Protein AF-A0A377Z8M0-F1 (afdb_monomer_lite)

Radius of gyration: 16.0 Å; chains: 1; bounding box: 46×30×45 Å

Organism: NCBI:txid72407

Structure (mmCIF, N/CA/C/O backbone):
data_AF-A0A377Z8M0-F1
#
_entry.id   AF-A0A377Z8M0-F1
#
loop_
_atom_site.group_PDB
_atom_site.id
_atom_site.type_symbol
_atom_site.label_atom_id
_atom_site.label_alt_id
_atom_site.label_comp_id
_atom_site.label_asym_id
_atom_site.label_entity_id
_atom_site.label_seq_id
_atom_site.pdbx_PDB_ins_code
_atom_site.Cartn_x
_atom_site.Cartn_y
_atom_site.Cartn_z
_atom_site.occupancy
_atom_site.B_iso_or_equiv
_atom_site.auth_seq_id
_atom_site.auth_comp_id
_atom_site.auth_asym_id
_atom_site.auth_atom_id
_atom_site.pdbx_PDB_model_num
ATOM 1 N N . MET A 1 1 ? -4.856 -9.675 -6.707 1.00 93.56 1 MET A N 1
ATOM 2 C CA . MET A 1 1 ? -4.203 -8.831 -5.683 1.00 93.56 1 MET A CA 1
ATOM 3 C C . MET A 1 1 ? -5.098 -7.763 -5.043 1.00 93.56 1 MET A C 1
ATOM 5 O O . MET A 1 1 ? -5.390 -7.903 -3.863 1.00 93.56 1 MET A O 1
ATOM 9 N N . VAL A 1 2 ? -5.540 -6.706 -5.748 1.00 96.06 2 VAL A N 1
ATOM 10 C CA . VAL A 1 2 ? -6.233 -5.546 -5.120 1.00 96.06 2 VAL A CA 1
ATOM 11 C C . VAL A 1 2 ? -7.461 -5.939 -4.284 1.00 96.06 2 VAL A C 1
ATOM 13 O O . VAL A 1 2 ? -7.598 -5.474 -3.152 1.00 96.06 2 VAL A O 1
ATOM 16 N N . ASP A 1 3 ? -8.319 -6.832 -4.781 1.00 97.19 3 ASP A N 1
ATOM 17 C CA . ASP A 1 3 ? -9.505 -7.295 -4.040 1.00 97.19 3 ASP A CA 1
ATOM 18 C C . ASP A 1 3 ? -9.143 -8.093 -2.777 1.00 97.19 3 ASP A C 1
ATOM 20 O O . ASP A 1 3 ? -9.757 -7.921 -1.716 1.00 97.19 3 ASP A O 1
ATOM 24 N N . SER A 1 4 ? -8.109 -8.931 -2.865 1.00 97.88 4 SER A N 1
ATOM 25 C CA . SER A 1 4 ? -7.596 -9.724 -1.744 1.00 97.88 4 SER A CA 1
ATOM 26 C C . SER A 1 4 ? -7.005 -8.828 -0.657 1.00 97.88 4 SER A C 1
ATOM 28 O O . SER A 1 4 ? -7.348 -8.971 0.514 1.00 97.88 4 SER A O 1
ATOM 30 N N . LEU A 1 5 ? -6.195 -7.837 -1.044 1.00 98.00 5 LEU A N 1
ATOM 31 C CA . LEU A 1 5 ? -5.640 -6.843 -0.122 1.00 98.00 5 LEU A CA 1
ATOM 32 C C . LEU A 1 5 ? -6.731 -5.963 0.494 1.00 98.00 5 LEU A C 1
ATOM 34 O O . LEU A 1 5 ? -6.721 -5.703 1.692 1.00 98.00 5 LEU A O 1
ATOM 38 N N . THR A 1 6 ? -7.730 -5.565 -0.293 1.00 97.81 6 THR A N 1
ATOM 39 C CA . THR A 1 6 ? -8.901 -4.836 0.216 1.00 97.81 6 THR A CA 1
ATOM 40 C C . THR A 1 6 ? -9.649 -5.655 1.268 1.00 97.81 6 THR A C 1
ATOM 42 O O . THR A 1 6 ? -10.106 -5.112 2.275 1.00 97.81 6 THR A O 1
ATOM 45 N N . THR A 1 7 ? -9.774 -6.967 1.061 1.00 97.88 7 THR A N 1
ATOM 46 C CA . THR A 1 7 ? -10.378 -7.883 2.036 1.00 97.88 7 THR A CA 1
ATOM 47 C C . THR A 1 7 ? -9.522 -7.998 3.295 1.00 97.88 7 THR A C 1
ATOM 49 O O . THR A 1 7 ? -10.063 -7.872 4.392 1.00 97.88 7 THR A O 1
ATOM 52 N N . LEU A 1 8 ? -8.199 -8.135 3.154 1.00 97.75 8 LEU A N 1
ATOM 53 C CA . LEU A 1 8 ? -7.259 -8.137 4.276 1.00 97.75 8 LEU A CA 1
ATOM 54 C C . LEU A 1 8 ? -7.382 -6.851 5.109 1.00 97.75 8 LEU A C 1
ATOM 56 O O . LEU A 1 8 ? -7.610 -6.917 6.317 1.00 97.75 8 LEU A O 1
ATOM 60 N N . PHE A 1 9 ? -7.299 -5.676 4.484 1.00 97.50 9 PHE A N 1
ATOM 61 C CA . PHE A 1 9 ? -7.288 -4.394 5.195 1.00 97.50 9 PHE A CA 1
ATOM 62 C C . PHE A 1 9 ? -8.599 -4.063 5.904 1.00 97.50 9 PHE A C 1
ATOM 64 O O . PHE A 1 9 ? -8.582 -3.386 6.929 1.00 97.50 9 PHE A O 1
ATOM 71 N N . LYS A 1 10 ? -9.733 -4.610 5.450 1.00 95.56 10 LYS A N 1
ATOM 72 C CA . LYS A 1 10 ? -10.994 -4.540 6.209 1.00 95.56 10 LYS A CA 1
ATOM 73 C C . LYS A 1 10 ? -10.906 -5.240 7.570 1.00 95.56 10 LYS A C 1
ATOM 75 O O . LYS A 1 10 ? -11.635 -4.857 8.484 1.00 95.56 10 LYS A O 1
ATOM 80 N N . THR A 1 11 ? -10.042 -6.247 7.717 1.00 95.75 11 THR A N 1
ATOM 81 C CA . THR A 1 11 ? -9.813 -6.946 8.995 1.00 95.75 11 THR A CA 1
ATOM 82 C C . THR A 1 11 ? -8.795 -6.215 9.879 1.00 95.75 11 THR A C 1
ATOM 84 O O . THR A 1 11 ? -8.925 -6.212 11.105 1.00 95.75 11 THR A O 1
ATOM 87 N N . LEU A 1 12 ? -7.834 -5.512 9.269 1.00 95.62 12 LEU A N 1
ATOM 88 C CA . LEU A 1 12 ? -6.793 -4.744 9.951 1.00 95.62 12 LEU A CA 1
ATOM 89 C C . LEU A 1 12 ? -7.279 -3.326 10.286 1.00 95.62 12 LEU A C 1
ATOM 91 O O . LEU A 1 12 ? -7.068 -2.371 9.541 1.00 95.62 12 LEU A O 1
ATOM 95 N N . LYS A 1 13 ? -7.920 -3.168 11.452 1.00 90.75 13 LYS A N 1
ATOM 96 C CA . LYS A 1 13 ? -8.516 -1.888 11.895 1.00 90.75 13 LYS A CA 1
ATOM 97 C C . LYS A 1 13 ? -7.530 -0.716 11.965 1.00 90.75 13 LYS A C 1
ATOM 99 O O . LYS A 1 13 ? -7.985 0.428 11.990 1.00 90.75 13 LYS A O 1
ATOM 104 N N . THR A 1 14 ? -6.237 -0.988 12.042 1.00 95.12 14 THR A N 1
ATOM 105 C CA . THR A 1 14 ? -5.161 0.002 12.104 1.00 95.12 14 THR A CA 1
ATOM 106 C C . THR A 1 14 ? -4.797 0.605 10.750 1.00 95.12 14 THR A C 1
ATOM 108 O O . THR A 1 14 ? -4.223 1.691 10.721 1.00 95.12 14 THR A O 1
ATOM 111 N N . VAL A 1 15 ? -5.153 -0.044 9.636 1.00 97.62 15 VAL A N 1
ATOM 112 C CA . VAL A 1 15 ? -4.891 0.471 8.286 1.00 97.62 15 VAL A CA 1
ATOM 113 C C . VAL A 1 15 ? -5.921 1.544 7.939 1.00 97.62 15 VAL A C 1
ATOM 115 O O . VAL A 1 15 ? -7.132 1.298 7.954 1.00 97.62 15 VAL A O 1
ATOM 118 N N . LYS A 1 16 ? -5.437 2.747 7.623 1.00 97.06 16 LYS A N 1
ATOM 119 C CA . LYS A 1 16 ? -6.248 3.905 7.229 1.00 97.06 16 LYS A CA 1
ATOM 120 C C . LYS A 1 16 ? -6.427 3.958 5.723 1.00 97.06 16 LYS A C 1
ATOM 122 O O . LYS A 1 16 ? -7.561 4.005 5.251 1.00 97.06 16 LYS A O 1
ATOM 127 N N . ARG A 1 17 ? -5.318 3.925 4.984 1.00 98.06 17 ARG A N 1
ATOM 128 C CA . ARG A 1 17 ? -5.282 3.993 3.522 1.00 98.06 17 ARG A CA 1
ATOM 129 C C . ARG A 1 17 ? -4.230 3.038 2.976 1.00 98.06 17 ARG A C 1
ATOM 131 O O . ARG A 1 17 ? -3.212 2.802 3.622 1.00 98.06 17 ARG A O 1
ATOM 138 N N . ALA A 1 18 ? -4.471 2.515 1.781 1.00 98.44 18 ALA A N 1
ATOM 139 C CA . ALA A 1 18 ? -3.464 1.797 1.016 1.00 98.44 18 ALA A CA 1
ATOM 140 C C . ALA A 1 18 ? -3.436 2.282 -0.434 1.00 98.44 18 ALA A C 1
ATOM 142 O O . ALA A 1 18 ? -4.474 2.559 -1.043 1.00 98.44 18 ALA A O 1
ATOM 143 N N . PHE A 1 19 ? -2.229 2.372 -0.973 1.00 98.38 19 PHE A N 1
ATOM 144 C CA . PHE A 1 19 ? -1.911 2.935 -2.276 1.00 98.38 19 PHE A CA 1
ATOM 145 C C . PHE A 1 19 ? -1.177 1.887 -3.106 1.00 98.38 19 PHE A C 1
ATOM 147 O O . PHE A 1 19 ? -0.439 1.069 -2.562 1.00 98.38 19 PHE A O 1
ATOM 154 N N . LEU A 1 20 ? -1.374 1.920 -4.420 1.00 96.62 20 LEU A N 1
ATOM 155 C CA . LEU A 1 20 ? -0.665 1.063 -5.362 1.00 96.62 20 LEU A CA 1
ATOM 156 C C . LEU A 1 20 ? -0.160 1.936 -6.505 1.00 96.62 20 LEU A C 1
ATOM 158 O O . LEU A 1 20 ? -0.940 2.666 -7.117 1.00 96.62 20 LEU A O 1
ATOM 162 N N . CYS A 1 21 ? 1.133 1.862 -6.791 1.00 94.00 21 CYS A N 1
ATOM 163 C CA . CYS A 1 21 ? 1.726 2.515 -7.949 1.00 94.00 21 CYS A CA 1
ATOM 164 C C . CYS A 1 21 ? 2.867 1.672 -8.525 1.00 94.00 21 CYS A C 1
ATOM 166 O O . CYS A 1 21 ? 3.335 0.718 -7.905 1.00 94.00 21 CYS A O 1
ATOM 168 N N . SER A 1 22 ? 3.306 2.030 -9.729 1.00 91.75 22 SER A N 1
ATOM 169 C CA . SER A 1 22 ? 4.539 1.511 -10.312 1.00 91.75 22 SER A CA 1
ATOM 170 C C . SER A 1 22 ? 5.617 2.582 -10.210 1.00 91.75 22 SER A C 1
ATOM 172 O O . SER A 1 22 ? 5.387 3.722 -10.617 1.00 91.75 22 SER A O 1
ATOM 174 N N . ILE A 1 23 ? 6.788 2.226 -9.688 1.00 88.94 23 ILE A N 1
ATOM 175 C CA . ILE A 1 23 ? 7.925 3.135 -9.544 1.00 88.94 23 ILE A CA 1
ATOM 176 C C . ILE A 1 23 ? 9.114 2.630 -10.351 1.00 88.94 23 ILE A C 1
ATOM 178 O O . ILE A 1 23 ? 9.385 1.436 -10.407 1.00 88.94 23 ILE A O 1
ATOM 182 N N . LYS A 1 24 ? 9.834 3.554 -10.985 1.00 89.50 24 LYS A N 1
ATOM 183 C CA . LYS A 1 24 ? 11.110 3.274 -11.637 1.00 89.50 24 LYS A CA 1
ATOM 184 C C . LYS A 1 24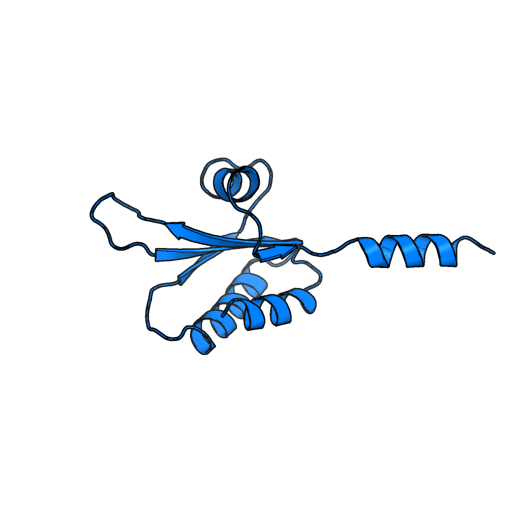 ? 12.224 3.925 -10.839 1.00 89.50 24 LYS A C 1
ATOM 186 O O . LYS A 1 24 ? 12.181 5.130 -10.611 1.00 89.50 24 LYS A O 1
ATOM 191 N N . GLU A 1 25 ? 13.240 3.152 -10.478 1.00 82.12 25 GLU A N 1
ATOM 192 C CA . GLU A 1 25 ? 14.433 3.694 -9.819 1.00 82.12 25 GLU A CA 1
ATOM 193 C C . GLU A 1 25 ? 15.245 4.588 -10.777 1.00 82.12 25 GLU A C 1
ATOM 195 O O . GLU A 1 25 ? 15.831 5.592 -10.376 1.00 82.12 25 GLU A O 1
ATOM 200 N N . ARG A 1 26 ? 15.251 4.244 -12.074 1.00 87.94 26 ARG A N 1
ATOM 201 C CA . ARG A 1 26 ? 15.892 4.991 -13.170 1.00 87.94 26 ARG A CA 1
ATOM 202 C C . ARG A 1 26 ? 15.031 4.909 -14.430 1.00 87.94 26 ARG A C 1
ATOM 204 O O . ARG A 1 26 ? 14.271 3.961 -14.584 1.00 87.94 26 ARG A O 1
ATOM 211 N N . ALA A 1 27 ? 15.168 5.868 -15.349 1.00 85.94 27 ALA A N 1
ATOM 212 C CA . ALA A 1 27 ? 14.334 5.953 -16.558 1.00 85.94 27 ALA A CA 1
ATOM 213 C C . ALA A 1 27 ? 14.285 4.638 -17.368 1.00 85.94 27 ALA A C 1
ATOM 215 O O . ALA A 1 27 ? 13.204 4.198 -17.781 1.00 85.94 27 ALA A O 1
ATOM 216 N N . ASP A 1 28 ? 15.445 3.991 -17.495 1.00 90.88 28 ASP A N 1
ATOM 217 C CA . ASP A 1 28 ? 15.640 2.766 -18.277 1.00 90.88 28 ASP A CA 1
ATOM 218 C C . ASP A 1 28 ? 15.503 1.479 -17.447 1.00 90.88 28 ASP A C 1
ATOM 220 O O . ASP A 1 28 ? 15.659 0.379 -17.973 1.00 90.88 28 ASP A O 1
ATOM 224 N N . ALA A 1 29 ? 15.217 1.591 -16.146 1.00 87.50 29 ALA A N 1
ATOM 225 C CA . ALA A 1 29 ? 14.983 0.431 -15.298 1.00 87.50 29 ALA A CA 1
ATOM 226 C C . ALA A 1 29 ? 13.547 -0.103 -15.474 1.00 87.50 29 ALA A C 1
ATOM 228 O O . ALA A 1 29 ? 12.620 0.675 -15.759 1.00 87.50 29 ALA A O 1
ATOM 229 N N . PRO A 1 30 ? 13.336 -1.417 -15.265 1.00 85.44 30 PRO A N 1
ATOM 230 C CA . PRO A 1 30 ? 12.002 -1.966 -15.062 1.00 85.44 30 PRO A CA 1
ATOM 231 C C . PRO A 1 30 ? 11.275 -1.222 -13.937 1.00 85.44 30 PRO A C 1
ATOM 233 O O . PRO A 1 30 ? 11.899 -0.725 -12.999 1.00 85.44 30 PRO A O 1
ATOM 236 N N . ALA A 1 31 ? 9.953 -1.117 -14.054 1.00 87.69 31 ALA A N 1
ATOM 237 C CA . ALA A 1 31 ? 9.146 -0.566 -12.977 1.00 87.69 31 ALA A CA 1
ATOM 238 C C . ALA A 1 31 ? 8.841 -1.663 -11.952 1.00 87.69 31 ALA A C 1
ATOM 240 O O . ALA A 1 31 ? 8.406 -2.746 -12.339 1.00 87.69 31 ALA A O 1
ATOM 241 N N . ASN A 1 32 ? 9.014 -1.355 -10.671 1.00 89.25 32 ASN A N 1
ATOM 242 C CA . ASN A 1 32 ? 8.568 -2.203 -9.573 1.00 89.25 32 ASN A CA 1
ATOM 243 C C . ASN A 1 32 ? 7.155 -1.803 -9.169 1.00 89.25 32 ASN A C 1
ATOM 245 O O . ASN A 1 32 ? 6.785 -0.624 -9.235 1.00 89.25 32 ASN A O 1
ATOM 249 N N . LEU A 1 33 ? 6.370 -2.775 -8.719 1.00 92.50 33 LEU A N 1
ATOM 250 C CA . LEU A 1 33 ? 5.122 -2.485 -8.033 1.00 92.50 33 LEU A CA 1
ATOM 251 C C . LEU A 1 33 ? 5.440 -2.063 -6.601 1.00 92.50 33 LEU A C 1
ATOM 253 O O . LEU A 1 33 ? 6.243 -2.697 -5.928 1.00 92.50 33 LEU A O 1
ATOM 257 N N . LEU A 1 34 ? 4.800 -0.995 -6.139 1.00 95.50 34 LEU A N 1
ATOM 258 C CA . LEU A 1 34 ? 4.964 -0.492 -4.784 1.00 95.50 34 LEU A CA 1
ATOM 259 C C . LEU A 1 34 ? 3.598 -0.354 -4.115 1.00 95.50 34 LEU A C 1
ATOM 261 O O . LEU A 1 34 ? 2.710 0.347 -4.615 1.00 95.50 34 LEU A O 1
ATOM 265 N N . ILE A 1 35 ? 3.451 -1.006 -2.964 1.00 97.75 35 ILE A N 1
ATOM 266 C CA . ILE A 1 35 ? 2.291 -0.876 -2.085 1.00 97.75 35 ILE A CA 1
ATOM 267 C C . ILE A 1 35 ? 2.662 0.052 -0.930 1.00 97.75 35 ILE A C 1
ATOM 269 O O . ILE A 1 35 ? 3.517 -0.265 -0.107 1.00 97.75 35 ILE A O 1
ATOM 273 N N . GLY A 1 36 ? 1.985 1.192 -0.850 1.00 98.25 36 GLY A N 1
ATOM 274 C CA . GLY A 1 36 ? 2.092 2.095 0.290 1.00 98.25 36 GLY A CA 1
ATOM 275 C C . GLY A 1 36 ? 0.980 1.848 1.293 1.00 98.25 36 GLY A C 1
ATOM 276 O O . GLY A 1 36 ? -0.186 1.780 0.900 1.00 98.25 36 GLY A O 1
ATOM 277 N N . ILE A 1 37 ? 1.310 1.756 2.580 1.00 98.56 37 ILE A N 1
ATOM 278 C CA . ILE A 1 37 ? 0.331 1.528 3.647 1.00 98.56 37 ILE A CA 1
ATOM 279 C C . ILE A 1 37 ? 0.426 2.637 4.686 1.00 98.56 37 ILE A C 1
ATOM 281 O O . ILE A 1 37 ? 1.425 2.768 5.389 1.00 98.56 37 ILE A O 1
ATOM 285 N N . GLU A 1 38 ? -0.648 3.404 4.831 1.00 98.31 38 GLU A N 1
ATOM 286 C CA . GLU A 1 38 ? -0.812 4.297 5.971 1.00 98.31 38 GLU A CA 1
ATOM 287 C C . GLU A 1 38 ? -1.559 3.548 7.078 1.00 98.31 38 GLU A C 1
ATOM 289 O O . GLU A 1 38 ? -2.742 3.210 6.941 1.00 98.31 38 GLU A O 1
ATOM 294 N N . ALA A 1 39 ? -0.874 3.297 8.190 1.00 97.50 39 ALA A N 1
ATOM 295 C CA . ALA A 1 39 ? -1.425 2.581 9.330 1.00 97.50 39 ALA A CA 1
ATOM 296 C C . ALA A 1 39 ? -0.864 3.086 10.664 1.00 97.50 39 ALA A C 1
ATOM 298 O O . ALA A 1 39 ? 0.197 3.703 10.724 1.00 97.50 39 ALA A O 1
ATOM 299 N N . GLU A 1 40 ? -1.597 2.796 11.735 1.00 94.88 40 GLU A N 1
ATOM 300 C CA . GLU A 1 40 ? -1.157 2.981 13.120 1.00 94.88 40 GLU A CA 1
ATOM 301 C C . GLU A 1 40 ? -0.676 1.652 13.729 1.00 94.88 40 GLU A C 1
ATOM 303 O O . GLU A 1 40 ? -1.091 0.575 13.309 1.00 94.88 40 GLU A O 1
ATOM 308 N N . GLY A 1 41 ? 0.149 1.710 14.774 1.00 92.88 41 GLY A N 1
ATOM 309 C CA . GLY A 1 41 ? 0.593 0.515 15.498 1.00 92.88 41 GLY A CA 1
ATOM 310 C C . GLY A 1 41 ? 1.732 -0.236 14.804 1.00 92.88 41 GLY A C 1
ATOM 311 O O . GLY A 1 41 ? 2.654 0.384 14.280 1.00 92.88 41 GLY A O 1
ATOM 312 N N . ASP A 1 42 ? 1.692 -1.567 14.868 1.00 96.12 42 ASP A N 1
ATOM 313 C CA . ASP A 1 42 ? 2.765 -2.440 14.385 1.00 96.12 42 ASP A CA 1
ATOM 314 C C . ASP A 1 42 ? 2.753 -2.547 12.854 1.00 96.12 42 ASP A C 1
ATOM 316 O O . ASP A 1 42 ? 2.038 -3.361 12.262 1.00 96.12 42 ASP A O 1
ATOM 320 N N . ILE A 1 43 ? 3.530 -1.674 12.215 1.00 96.56 43 ILE A N 1
ATOM 321 C CA . ILE A 1 43 ? 3.639 -1.621 10.760 1.00 96.56 43 ILE A CA 1
ATOM 322 C C . ILE A 1 43 ? 4.342 -2.851 10.178 1.00 96.56 43 ILE A C 1
ATOM 324 O O . ILE A 1 43 ? 3.968 -3.287 9.094 1.00 96.56 43 ILE A O 1
ATOM 328 N N . GLU A 1 44 ? 5.294 -3.451 10.894 1.00 97.25 44 GLU A N 1
ATOM 329 C CA . GLU A 1 44 ? 6.066 -4.592 10.395 1.00 97.25 44 GLU A CA 1
ATOM 330 C C . GLU A 1 44 ? 5.159 -5.815 10.219 1.00 97.25 44 GLU A C 1
ATOM 332 O O . GLU A 1 44 ? 5.146 -6.448 9.162 1.00 97.25 44 GLU A O 1
ATOM 337 N N . ALA A 1 45 ? 4.295 -6.080 11.205 1.00 97.50 45 ALA A N 1
ATOM 338 C CA . ALA A 1 45 ? 3.297 -7.145 11.116 1.00 97.50 45 ALA A CA 1
ATOM 339 C C . ALA A 1 45 ? 2.308 -6.933 9.951 1.00 97.50 45 ALA A C 1
ATOM 341 O O . ALA A 1 45 ? 1.901 -7.887 9.273 1.00 97.50 45 ALA A O 1
ATOM 342 N N . ILE A 1 46 ? 1.922 -5.677 9.693 1.00 98.12 46 ILE A N 1
ATOM 343 C CA . ILE A 1 46 ? 1.042 -5.317 8.574 1.00 98.12 46 ILE A CA 1
ATOM 344 C C . ILE A 1 46 ? 1.761 -5.530 7.240 1.00 98.12 46 ILE A C 1
ATOM 346 O O . ILE A 1 46 ? 1.172 -6.125 6.336 1.00 98.12 46 ILE A O 1
ATOM 350 N N . ILE A 1 47 ? 3.015 -5.088 7.113 1.00 98.00 47 ILE A N 1
ATOM 351 C CA . ILE A 1 47 ? 3.843 -5.279 5.916 1.00 98.00 47 ILE A CA 1
ATOM 352 C C . ILE A 1 47 ? 4.008 -6.771 5.628 1.00 98.00 47 ILE A C 1
ATOM 354 O O . ILE A 1 47 ? 3.722 -7.203 4.513 1.00 98.00 47 ILE A O 1
ATOM 358 N N . GLN A 1 48 ? 4.366 -7.573 6.632 1.00 97.38 48 GLN A N 1
ATOM 359 C CA . GLN A 1 48 ? 4.553 -9.015 6.479 1.00 97.38 48 GLN A CA 1
ATOM 360 C C . GLN A 1 48 ? 3.273 -9.710 5.993 1.00 97.38 48 GLN A C 1
ATOM 362 O O . GLN A 1 48 ? 3.298 -10.477 5.028 1.00 97.38 48 GLN A O 1
ATOM 367 N N . THR A 1 49 ? 2.132 -9.413 6.621 1.00 97.50 49 THR A N 1
ATOM 368 C CA . THR A 1 49 ? 0.842 -10.010 6.234 1.00 97.50 49 THR A CA 1
ATOM 369 C C . THR A 1 49 ? 0.407 -9.551 4.841 1.00 97.50 49 THR A C 1
ATOM 371 O O . THR A 1 49 ? -0.113 -10.342 4.053 1.00 97.50 49 THR A O 1
ATOM 374 N N . THR A 1 50 ? 0.653 -8.281 4.508 1.00 97.88 50 THR A N 1
ATOM 375 C CA . THR A 1 50 ? 0.391 -7.738 3.169 1.00 97.88 50 THR A CA 1
ATOM 376 C C . THR A 1 50 ? 1.242 -8.449 2.125 1.00 97.88 50 THR A C 1
ATOM 378 O O . THR A 1 50 ? 0.702 -8.866 1.106 1.00 97.88 50 THR A O 1
ATOM 381 N N . GLY A 1 51 ? 2.538 -8.636 2.391 1.00 96.00 51 GLY A N 1
ATOM 382 C CA . GLY A 1 51 ? 3.467 -9.338 1.506 1.00 96.00 51 GLY A CA 1
ATOM 383 C C . GLY A 1 51 ? 3.044 -10.775 1.239 1.00 96.00 51 GLY A C 1
ATOM 384 O O . GLY A 1 51 ? 3.030 -11.197 0.084 1.00 96.00 51 GLY A O 1
ATOM 385 N N . SER A 1 52 ? 2.600 -11.493 2.275 1.00 95.75 52 SER A N 1
ATOM 386 C CA . SER A 1 52 ? 2.039 -12.841 2.129 1.00 95.75 52 SER A CA 1
ATOM 387 C C . SER A 1 52 ? 0.858 -12.862 1.150 1.00 95.75 52 SER A C 1
ATOM 389 O O . SER A 1 52 ? 0.880 -13.605 0.175 1.00 95.75 52 SER A O 1
ATOM 391 N N . VAL A 1 53 ? -0.151 -12.006 1.357 1.00 96.94 53 VAL A N 1
ATOM 392 C CA . VAL A 1 53 ? -1.347 -11.974 0.494 1.00 96.94 53 VAL A CA 1
ATOM 393 C C . VAL A 1 53 ? -1.024 -11.463 -0.911 1.00 96.94 53 VAL A C 1
ATOM 395 O O . VAL A 1 53 ? -1.612 -11.930 -1.886 1.00 96.94 53 VAL A O 1
ATOM 398 N N . ALA A 1 54 ? -0.121 -10.491 -1.037 1.00 95.25 54 ALA A N 1
ATOM 399 C CA . ALA A 1 54 ? 0.298 -9.962 -2.328 1.00 95.25 54 ALA A CA 1
ATOM 400 C C . ALA A 1 54 ? 0.964 -11.057 -3.169 1.00 95.25 54 ALA A C 1
ATOM 402 O O . ALA A 1 54 ? 0.545 -11.267 -4.303 1.00 95.25 54 ALA A O 1
ATOM 403 N N . THR A 1 55 ? 1.902 -11.803 -2.579 1.00 91.81 55 THR A N 1
ATOM 404 C CA . THR A 1 55 ? 2.628 -12.899 -3.241 1.00 91.81 55 THR A CA 1
ATOM 405 C C . THR A 1 55 ? 1.679 -14.006 -3.704 1.00 91.81 55 THR A C 1
ATOM 407 O O . THR A 1 55 ? 1.749 -14.431 -4.850 1.00 91.81 55 THR A O 1
ATOM 410 N N . ASP A 1 56 ? 0.716 -14.404 -2.867 1.00 93.38 56 ASP A N 1
ATOM 411 C CA . ASP A 1 56 ? -0.257 -15.458 -3.201 1.00 93.38 56 ASP A CA 1
ATOM 412 C C . ASP A 1 56 ? -1.260 -15.061 -4.299 1.00 93.38 56 ASP A C 1
ATOM 414 O O . ASP A 1 56 ? -1.978 -15.904 -4.838 1.00 93.38 56 ASP A O 1
ATOM 418 N N . THR A 1 57 ? -1.394 -13.763 -4.589 1.00 93.94 57 THR A N 1
ATOM 419 C CA . THR A 1 57 ? -2.477 -13.235 -5.437 1.00 93.94 57 THR A CA 1
ATOM 420 C C . THR A 1 57 ? -1.992 -12.374 -6.596 1.00 93.94 57 THR A C 1
ATOM 422 O O . THR A 1 57 ? -2.822 -11.770 -7.299 1.00 93.94 57 THR A O 1
ATOM 425 N N . LEU A 1 58 ? -0.675 -12.294 -6.783 1.00 89.00 58 LEU A N 1
ATOM 426 C CA . LEU A 1 58 ? -0.045 -11.726 -7.960 1.00 89.00 58 LEU A CA 1
ATOM 427 C C . LEU A 1 58 ? -0.089 -12.776 -9.084 1.00 89.00 58 LEU A C 1
ATOM 429 O O . LEU A 1 58 ? 0.229 -13.937 -8.846 1.00 89.00 58 LEU A O 1
ATOM 433 N N . PRO A 1 59 ? -0.535 -12.418 -10.299 1.00 83.38 59 PRO A N 1
ATOM 434 C CA . PRO A 1 59 ? -0.604 -13.366 -11.409 1.00 83.38 59 PRO A CA 1
ATOM 435 C C . PRO A 1 59 ? 0.763 -13.663 -12.052 1.00 83.38 59 PRO A C 1
ATOM 437 O O . PRO A 1 59 ? 0.836 -14.564 -12.885 1.00 83.38 59 PRO A O 1
ATOM 440 N N . GLY A 1 60 ? 1.807 -12.907 -11.707 1.00 83.75 60 GLY A N 1
ATOM 441 C CA . GLY A 1 60 ? 3.171 -13.062 -12.205 1.00 83.75 60 GLY A CA 1
ATOM 442 C C . GLY A 1 60 ? 4.196 -12.984 -11.075 1.00 83.75 60 GLY A C 1
ATOM 443 O O . GLY A 1 60 ? 3.831 -12.935 -9.902 1.00 83.75 60 GLY A O 1
ATOM 444 N N . ASP A 1 61 ? 5.472 -12.960 -11.453 1.00 82.38 61 ASP A N 1
ATOM 445 C CA . ASP A 1 61 ? 6.615 -12.911 -10.533 1.00 82.38 61 ASP A CA 1
ATOM 446 C C . ASP A 1 61 ? 7.222 -11.497 -10.441 1.00 82.38 61 ASP A C 1
ATOM 448 O O . ASP A 1 61 ? 8.408 -11.334 -10.138 1.00 82.38 61 ASP A O 1
ATOM 452 N N . GLU A 1 62 ? 6.453 -10.449 -10.771 1.00 83.44 62 GLU A N 1
ATOM 453 C CA . GLU A 1 62 ? 6.961 -9.082 -10.679 1.00 83.44 62 GLU A CA 1
ATOM 454 C C . GLU A 1 62 ? 7.324 -8.722 -9.228 1.00 83.44 62 GLU A C 1
ATOM 456 O O . GLU A 1 62 ? 6.558 -9.012 -8.305 1.00 83.44 62 GLU A O 1
ATOM 461 N N . PRO A 1 63 ? 8.465 -8.043 -8.997 1.00 85.06 63 PRO A N 1
ATOM 462 C CA . PRO A 1 63 ? 8.836 -7.624 -7.657 1.00 85.06 63 PRO A CA 1
ATOM 463 C C . PRO A 1 63 ? 7.818 -6.616 -7.112 1.00 85.06 63 PRO A C 1
ATOM 465 O O . PRO A 1 63 ? 7.465 -5.630 -7.774 1.00 85.06 63 PRO A O 1
ATOM 468 N N . ILE A 1 64 ? 7.374 -6.873 -5.881 1.00 90.56 64 ILE A N 1
ATOM 469 C CA . ILE A 1 64 ? 6.530 -5.972 -5.101 1.00 90.56 64 ILE A CA 1
ATOM 470 C C . ILE A 1 64 ? 7.324 -5.485 -3.901 1.00 90.56 64 ILE A C 1
ATOM 472 O O . ILE A 1 64 ? 7.691 -6.266 -3.025 1.00 90.56 64 ILE A O 1
ATOM 476 N N . ASP A 1 65 ? 7.494 -4.174 -3.836 1.00 93.56 65 ASP A N 1
ATOM 477 C CA . ASP A 1 65 ? 7.972 -3.479 -2.655 1.00 93.56 65 ASP A CA 1
ATOM 478 C C . ASP A 1 65 ? 6.773 -3.026 -1.809 1.00 93.56 65 ASP A C 1
ATOM 480 O O . ASP A 1 65 ? 5.698 -2.692 -2.323 1.00 93.56 65 ASP A O 1
ATOM 484 N N . ILE A 1 66 ? 6.942 -3.004 -0.488 1.00 96.94 66 ILE A N 1
ATOM 485 C CA . ILE A 1 66 ? 5.917 -2.540 0.453 1.00 96.94 66 ILE A CA 1
ATOM 486 C C . ILE A 1 66 ? 6.562 -1.541 1.403 1.00 96.94 66 ILE A C 1
ATOM 488 O O . ILE A 1 66 ? 7.612 -1.820 1.979 1.00 96.94 66 ILE A O 1
ATOM 492 N N . CYS A 1 67 ? 5.939 -0.378 1.581 1.00 96.56 67 CYS A N 1
ATOM 493 C CA . CYS A 1 67 ? 6.442 0.651 2.482 1.00 96.56 67 CYS A CA 1
ATOM 494 C C . CYS A 1 67 ? 5.339 1.245 3.359 1.00 96.56 67 CYS A C 1
ATOM 496 O O . CYS A 1 67 ? 4.153 1.258 3.010 1.00 96.56 67 CYS A O 1
ATOM 498 N N . GLN A 1 68 ? 5.751 1.798 4.498 1.00 98.06 68 GLN A N 1
ATOM 499 C CA . GLN A 1 68 ? 4.884 2.665 5.280 1.00 98.06 68 GLN A CA 1
ATOM 500 C C . GLN A 1 68 ? 4.691 3.999 4.557 1.00 98.06 68 GLN A C 1
ATOM 502 O O . GLN A 1 68 ? 5.624 4.543 3.970 1.00 98.06 68 GLN A O 1
ATOM 507 N N . VAL A 1 69 ? 3.477 4.534 4.627 1.00 98.19 69 VAL A N 1
ATOM 508 C CA . VAL A 1 69 ? 3.146 5.900 4.227 1.00 98.19 69 VAL A CA 1
ATOM 509 C C . VAL A 1 69 ? 2.858 6.69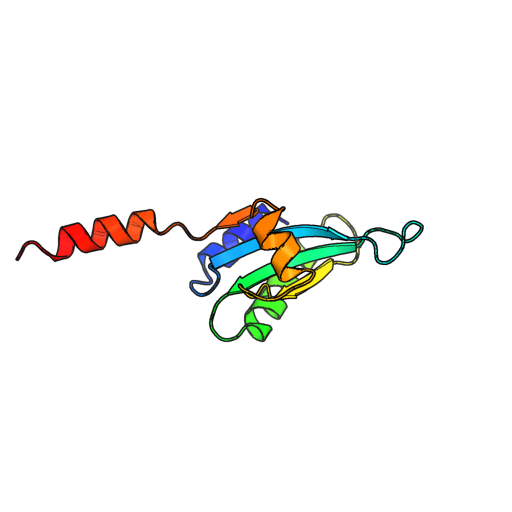1 5.489 1.00 98.19 69 VAL A 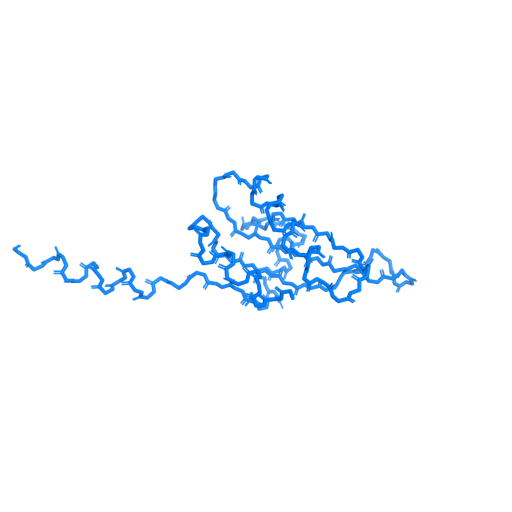C 1
ATOM 511 O O . VAL A 1 69 ? 1.940 6.360 6.241 1.00 98.19 69 VAL A O 1
ATOM 514 N N . VAL A 1 70 ? 3.646 7.738 5.715 1.00 97.31 70 VAL A N 1
ATOM 515 C CA . VAL A 1 70 ? 3.538 8.594 6.898 1.00 97.31 70 VAL A CA 1
ATOM 516 C C . VAL A 1 70 ? 3.170 10.008 6.463 1.00 97.31 70 VAL A C 1
ATOM 518 O O . VAL A 1 70 ? 3.837 10.628 5.632 1.00 97.31 70 VAL A O 1
ATOM 521 N N . GLU A 1 71 ? 2.080 10.529 7.015 1.00 94.75 71 GLU A N 1
ATOM 522 C CA . GLU A 1 71 ? 1.644 11.895 6.742 1.00 94.75 71 GLU A CA 1
ATOM 523 C C . GLU A 1 71 ? 2.696 12.918 7.202 1.00 94.75 71 GLU A C 1
ATOM 525 O O . GLU A 1 71 ? 3.277 12.806 8.279 1.00 94.75 71 GLU A O 1
ATOM 530 N N . GLY A 1 72 ? 2.952 13.927 6.366 1.00 94.81 72 GLY A N 1
ATOM 531 C CA . GLY A 1 72 ? 3.959 14.962 6.623 1.00 94.81 72 GLY A CA 1
ATOM 532 C C . GLY A 1 72 ? 5.384 14.600 6.189 1.00 94.81 72 GLY A C 1
ATOM 533 O O . GLY A 1 72 ? 6.222 15.498 6.082 1.00 94.81 72 GLY A O 1
ATOM 534 N N . GLU A 1 73 ? 5.668 13.335 5.864 1.00 96.31 73 GLU A N 1
ATOM 535 C CA . GLU A 1 73 ? 6.958 12.951 5.288 1.00 96.31 73 GLU A CA 1
ATOM 536 C C . GLU A 1 73 ? 7.078 13.350 3.815 1.00 96.31 73 GLU A C 1
ATOM 538 O O . GLU A 1 73 ? 6.112 13.328 3.052 1.00 96.31 73 GLU A O 1
ATOM 543 N N . LYS A 1 74 ? 8.300 13.700 3.401 1.00 94.56 74 LYS A N 1
ATOM 544 C CA . LYS A 1 74 ? 8.636 14.014 2.005 1.00 94.56 74 LYS A CA 1
ATOM 545 C C . LYS A 1 74 ? 8.853 12.735 1.187 1.00 94.56 74 LYS A C 1
ATOM 547 O O . LYS A 1 74 ? 8.888 11.631 1.716 1.00 94.56 74 LYS A O 1
ATOM 552 N N . GLY A 1 75 ? 9.053 12.889 -0.121 1.00 93.19 75 GLY A N 1
ATOM 553 C CA . GLY A 1 75 ? 9.375 11.768 -1.004 1.00 93.19 75 GLY A CA 1
ATOM 554 C C . GLY A 1 75 ? 8.150 10.908 -1.301 1.00 93.19 75 GLY A C 1
ATOM 555 O O . GLY A 1 75 ? 7.110 11.441 -1.690 1.00 93.19 75 GLY A O 1
ATOM 556 N N . ILE A 1 76 ? 8.281 9.589 -1.146 1.00 93.44 76 ILE A N 1
ATOM 557 C CA . ILE A 1 76 ? 7.261 8.634 -1.592 1.00 93.44 76 ILE A CA 1
ATOM 558 C C . ILE A 1 76 ? 5.948 8.753 -0.809 1.00 93.44 76 ILE A C 1
ATOM 560 O O . ILE A 1 76 ? 4.882 8.719 -1.422 1.00 93.44 76 ILE A O 1
ATOM 564 N N . SER A 1 77 ? 6.017 9.008 0.504 1.00 96.81 77 SER A N 1
ATOM 565 C CA . SER A 1 77 ? 4.846 9.252 1.354 1.00 96.81 77 SER A CA 1
ATOM 566 C 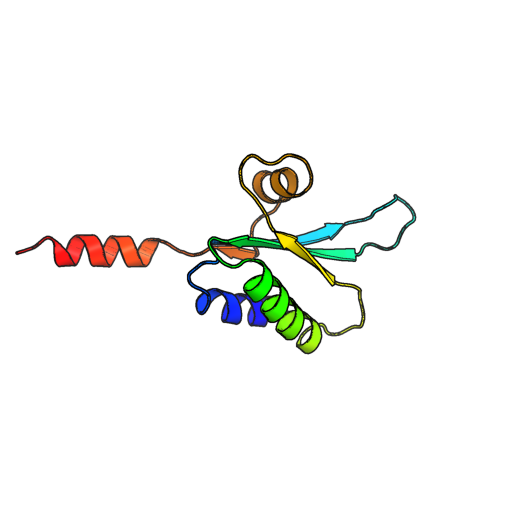C . SER A 1 77 ? 4.042 10.456 0.853 1.00 96.81 77 SER A C 1
ATOM 568 O O . SER A 1 77 ? 2.843 10.342 0.594 1.00 96.81 77 SER A O 1
ATOM 570 N N . HIS A 1 78 ? 4.714 11.593 0.625 1.00 96.81 78 HIS A N 1
ATOM 571 C CA . HIS A 1 78 ? 4.082 12.784 0.052 1.00 96.81 78 HIS A CA 1
ATOM 572 C C . HIS A 1 78 ? 3.483 12.501 -1.325 1.00 96.81 78 HIS A C 1
ATOM 574 O O . HIS A 1 78 ? 2.342 12.872 -1.581 1.00 96.81 78 HIS A O 1
ATOM 580 N N . PHE A 1 79 ? 4.239 11.833 -2.201 1.00 95.31 79 PHE A N 1
ATOM 581 C CA . PHE A 1 79 ? 3.785 11.523 -3.551 1.00 95.31 79 PHE A CA 1
ATOM 582 C C . PHE A 1 79 ? 2.500 10.690 -3.543 1.00 95.31 79 PHE A C 1
ATOM 584 O O . PHE A 1 79 ? 1.542 11.037 -4.230 1.00 95.31 79 PHE A O 1
ATOM 591 N N . MET A 1 80 ? 2.450 9.629 -2.735 1.00 97.00 80 MET A N 1
ATOM 592 C CA . MET A 1 80 ? 1.265 8.781 -2.627 1.00 97.00 80 MET A CA 1
ATOM 593 C C . MET A 1 80 ? 0.061 9.551 -2.091 1.00 97.00 80 MET A C 1
ATOM 595 O O . MET A 1 80 ? -1.007 9.492 -2.691 1.00 97.00 80 MET A O 1
ATOM 599 N N . ILE A 1 81 ? 0.235 10.326 -1.018 1.00 97.06 81 ILE A N 1
ATOM 600 C CA . ILE A 1 81 ? -0.863 11.090 -0.412 1.00 97.06 81 ILE A CA 1
ATOM 601 C C . ILE A 1 81 ? -1.378 12.190 -1.353 1.00 97.06 81 ILE A C 1
ATOM 603 O O . ILE A 1 81 ? -2.585 12.410 -1.432 1.00 97.06 81 ILE A O 1
ATOM 607 N N . ALA A 1 82 ? -0.483 12.896 -2.048 1.00 96.56 82 ALA A N 1
ATOM 608 C CA . ALA A 1 82 ? -0.837 14.069 -2.846 1.00 96.56 82 ALA A CA 1
ATOM 609 C C . ALA A 1 82 ? -1.283 13.736 -4.277 1.00 96.56 82 ALA A C 1
ATOM 611 O O . ALA A 1 82 ? -2.024 14.516 -4.878 1.00 96.56 82 ALA A O 1
ATOM 612 N N . HIS A 1 83 ? -0.823 12.615 -4.841 1.00 96.62 83 HIS A N 1
ATOM 613 C CA . HIS A 1 83 ? -0.973 12.337 -6.273 1.00 96.62 83 HIS A CA 1
ATOM 614 C C . HIS A 1 83 ? -1.595 10.980 -6.602 1.00 96.62 83 HIS A C 1
ATOM 616 O O . HIS A 1 83 ? -1.965 10.769 -7.756 1.00 96.62 83 HIS A O 1
ATOM 622 N N . ILE A 1 84 ? -1.744 10.071 -5.634 1.00 97.25 84 ILE A N 1
ATOM 623 C CA . ILE A 1 84 ? -2.297 8.736 -5.874 1.00 97.25 84 ILE A CA 1
ATOM 624 C C . ILE A 1 84 ? -3.632 8.587 -5.148 1.00 97.25 84 ILE A C 1
ATOM 626 O O . ILE A 1 84 ? -3.752 8.831 -3.951 1.00 97.25 84 ILE A O 1
ATOM 630 N N . THR A 1 85 ? -4.661 8.149 -5.875 1.00 97.50 85 THR A N 1
ATOM 631 C CA . THR A 1 85 ? -5.924 7.752 -5.244 1.00 97.50 85 THR A CA 1
ATOM 632 C C . THR A 1 85 ? -5.718 6.422 -4.512 1.00 97.50 85 THR A C 1
ATOM 634 O O . THR A 1 85 ? -5.280 5.458 -5.146 1.00 97.50 85 THR A O 1
ATOM 637 N N . PRO A 1 86 ? -6.015 6.331 -3.204 1.00 98.06 86 PRO A N 1
ATOM 638 C CA . PRO A 1 86 ? -5.886 5.077 -2.478 1.00 98.06 86 PRO A CA 1
ATOM 639 C C . PRO A 1 86 ? -6.870 4.038 -3.030 1.00 98.06 86 PRO A C 1
ATOM 641 O O . PRO A 1 86 ? -8.036 4.345 -3.281 1.00 98.06 86 PRO A O 1
ATOM 644 N N . PHE A 1 87 ? -6.422 2.792 -3.192 1.00 97.94 87 PHE A N 1
ATOM 645 C CA . PHE A 1 87 ? -7.314 1.697 -3.594 1.00 97.94 87 PHE A CA 1
ATOM 646 C C . PHE A 1 87 ? -8.133 1.167 -2.412 1.00 97.94 87 PHE A C 1
ATOM 648 O O . PHE A 1 87 ? -9.205 0.591 -2.595 1.00 97.94 87 PHE A O 1
ATOM 655 N N . TYR A 1 88 ? -7.637 1.379 -1.192 1.00 97.94 88 TYR A N 1
ATOM 656 C CA . TYR A 1 88 ? -8.353 1.120 0.047 1.00 97.94 88 TYR A CA 1
ATOM 657 C C . TYR A 1 88 ? -8.314 2.365 0.922 1.00 97.94 88 TYR A C 1
ATOM 659 O O . TYR A 1 88 ? -7.248 2.915 1.182 1.00 97.94 88 TYR A O 1
ATOM 667 N N . GLU A 1 89 ? -9.474 2.765 1.432 1.00 96.50 89 GLU A N 1
ATOM 668 C CA . GLU A 1 89 ? -9.593 3.796 2.453 1.00 96.50 89 GLU A CA 1
ATOM 669 C C . GLU A 1 89 ? -10.644 3.369 3.475 1.00 96.50 89 GLU A C 1
ATOM 671 O O . GLU A 1 89 ? -11.782 3.009 3.140 1.00 96.50 89 GLU A O 1
ATOM 676 N N . LYS A 1 90 ? -10.253 3.393 4.748 1.00 93.75 90 LYS A N 1
ATOM 677 C CA . LYS A 1 90 ? -11.124 3.039 5.857 1.00 93.75 90 LYS A CA 1
ATOM 678 C C . LYS A 1 90 ? -12.250 4.064 5.957 1.00 93.75 90 LYS A C 1
ATOM 680 O O . LYS A 1 90 ? -12.053 5.222 6.318 1.00 93.75 90 LYS A O 1
ATOM 685 N N . ARG A 1 91 ? -13.476 3.619 5.680 1.00 85.31 91 ARG A N 1
ATOM 686 C CA . ARG A 1 91 ? -14.668 4.469 5.771 1.00 85.31 91 ARG A CA 1
ATOM 687 C C . ARG A 1 91 ? -15.046 4.726 7.230 1.00 85.31 91 ARG A C 1
ATOM 689 O O . ARG A 1 91 ? -15.434 3.811 7.950 1.00 85.31 91 ARG A O 1
ATOM 696 N N . TRP A 1 92 ? -15.056 5.994 7.627 1.00 71.31 92 TRP A N 1
ATOM 697 C CA . TRP A 1 92 ? -15.530 6.445 8.944 1.00 71.31 92 TRP A CA 1
ATOM 698 C C . TRP A 1 92 ? -17.064 6.535 9.054 1.00 71.31 92 TRP A C 1
ATOM 700 O O . TRP A 1 92 ? -17.612 6.659 10.148 1.00 71.31 92 TRP A O 1
ATOM 710 N N . GLY A 1 93 ? -17.783 6.453 7.928 1.00 62.94 93 GLY A N 1
ATOM 711 C CA . GLY A 1 93 ? -19.220 6.750 7.850 1.00 62.94 93 GLY A CA 1
ATOM 712 C C . GLY A 1 93 ? -20.147 5.855 8.686 1.00 62.94 93 GLY A C 1
ATOM 713 O O . GLY A 1 93 ? -21.232 6.305 9.048 1.00 62.94 93 GLY A O 1
ATOM 714 N N . SER A 1 94 ? -19.740 4.627 9.033 1.00 55.50 94 SER A N 1
ATOM 715 C CA . SER A 1 94 ? -20.527 3.776 9.946 1.00 55.50 94 SER A CA 1
ATOM 716 C C . SER A 1 94 ? -20.353 4.194 11.408 1.00 55.50 94 SER A C 1
ATOM 718 O O . SER A 1 94 ? -21.330 4.260 12.145 1.00 55.50 94 SER A O 1
ATOM 720 N N . PHE A 1 95 ? -19.138 4.584 11.806 1.00 57.59 95 PHE A N 1
ATOM 721 C CA . PHE A 1 95 ? -18.831 5.014 13.174 1.00 57.59 95 PHE A CA 1
ATOM 722 C C . PHE A 1 95 ? -19.604 6.284 13.576 1.00 57.59 95 PHE A C 1
ATOM 724 O O . PHE A 1 95 ? -20.073 6.400 14.705 1.00 57.59 95 PHE A O 1
ATOM 731 N N . LEU A 1 96 ? -19.816 7.219 12.638 1.00 58.59 96 LEU A N 1
ATOM 732 C CA . LEU A 1 96 ? -20.632 8.420 12.876 1.00 58.59 96 LEU A CA 1
ATOM 733 C C . LEU A 1 96 ? -22.130 8.120 13.062 1.00 58.59 96 LEU A C 1
ATOM 735 O O . LEU A 1 96 ? -22.822 8.902 13.716 1.00 58.59 96 LEU A O 1
ATOM 739 N N . ARG A 1 97 ? -22.650 7.023 12.489 1.00 59.09 97 ARG A N 1
ATOM 740 C CA . ARG A 1 97 ? -24.043 6.600 12.716 1.00 59.09 97 ARG A CA 1
ATOM 741 C C . ARG A 1 97 ? -24.208 6.019 14.119 1.00 59.09 97 ARG A C 1
ATOM 743 O O . ARG A 1 97 ? -25.107 6.460 14.831 1.00 59.09 97 ARG A O 1
ATOM 750 N N . ASP A 1 98 ? -23.286 5.160 14.547 1.00 58.38 98 ASP A N 1
ATOM 751 C CA . ASP A 1 98 ? -23.310 4.550 15.885 1.00 58.38 98 ASP A CA 1
ATOM 752 C C . ASP A 1 98 ? -23.180 5.605 17.000 1.00 58.38 98 ASP A C 1
ATOM 754 O O . ASP A 1 98 ? -23.891 5.557 18.005 1.00 58.38 98 ASP A O 1
ATOM 758 N N . PHE A 1 99 ? -22.350 6.636 16.794 1.00 56.22 99 PHE A N 1
ATOM 759 C CA . PHE A 1 99 ? -22.189 7.731 17.759 1.00 56.22 99 PHE A CA 1
ATOM 760 C C . PHE A 1 99 ? -23.459 8.575 17.955 1.00 56.22 99 PHE A C 1
ATOM 762 O O . PHE A 1 99 ? -23.682 9.113 19.040 1.00 56.22 99 PHE A O 1
ATOM 769 N N . LYS A 1 100 ? -24.295 8.719 16.918 1.00 55.28 100 LYS A N 1
ATOM 770 C CA . LYS A 1 100 ? -25.577 9.438 17.023 1.00 55.28 100 LYS A CA 1
ATOM 771 C C . LYS A 1 100 ? -26.650 8.605 17.717 1.00 55.28 100 LYS A C 1
ATOM 773 O O . LYS A 1 100 ? -27.502 9.175 18.387 1.00 55.28 100 LYS A O 1
ATOM 778 N N . GLN A 1 101 ? -26.599 7.283 17.577 1.00 56.19 101 GLN A N 1
ATOM 779 C CA . GLN A 1 101 ? -27.587 6.379 18.162 1.00 56.19 101 GLN A CA 1
ATOM 780 C C . GLN A 1 101 ? -27.335 6.146 19.663 1.00 56.19 101 GLN A C 1
ATOM 782 O O . GLN A 1 101 ? -28.286 6.102 20.435 1.00 56.19 101 GLN A O 1
ATOM 787 N N . ASN A 1 102 ? -26.069 6.133 20.100 1.00 56.12 102 ASN A N 1
ATOM 788 C CA . ASN A 1 102 ? -25.680 5.957 21.509 1.00 56.12 102 ASN A CA 1
ATOM 789 C C . ASN A 1 102 ? -25.724 7.231 22.381 1.00 56.12 102 ASN A C 1
ATOM 791 O O . ASN A 1 102 ? -25.357 7.174 23.552 1.00 56.12 102 ASN A O 1
ATOM 795 N N . ARG A 1 103 ? -26.146 8.387 21.846 1.00 55.34 103 ARG A N 1
ATOM 796 C CA . ARG A 1 103 ? -26.294 9.650 22.608 1.00 55.34 103 ARG A CA 1
ATOM 797 C C . ARG A 1 103 ? -27.748 10.027 22.906 1.00 55.34 103 ARG A C 1
ATOM 799 O O . ARG A 1 103 ? -27.998 11.151 23.330 1.00 55.34 103 ARG A O 1
ATOM 806 N N . ILE A 1 104 ? -28.690 9.112 22.681 1.00 50.16 104 ILE A N 1
ATOM 807 C CA . ILE A 1 104 ? -30.093 9.273 23.075 1.00 50.16 104 ILE A CA 1
ATOM 808 C C . ILE A 1 104 ? -30.353 8.350 24.270 1.00 50.16 104 ILE A C 1
ATOM 810 O O . ILE A 1 104 ? -30.927 7.277 24.110 1.00 50.16 104 ILE A O 1
ATOM 814 N N . ILE A 1 105 ? -29.871 8.750 25.449 1.00 43.12 105 ILE A N 1
ATOM 815 C CA . ILE A 1 105 ? -30.380 8.319 26.760 1.00 43.12 105 ILE A 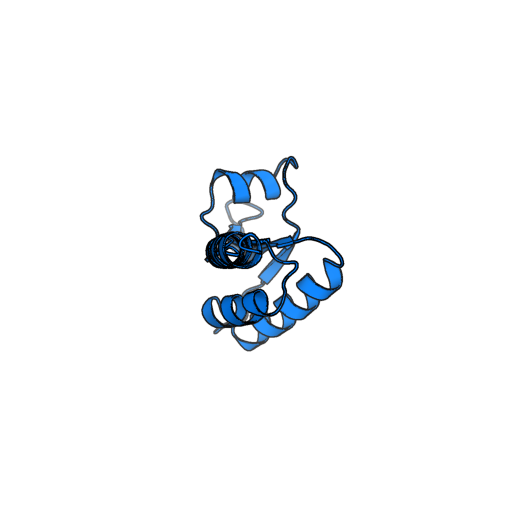CA 1
ATOM 816 C C . ILE A 1 105 ? -30.339 9.541 27.672 1.00 43.12 105 ILE A C 1
ATOM 818 O O . ILE A 1 105 ? -29.279 10.209 27.680 1.00 43.12 105 ILE A O 1
#

InterPro domains:
  IPR027945 SseB, C-terminal domain [PF14581] (1-90)

Foldseek 3Di:
DLVQVLVVVVVVPFWAFKFWDWDDPDPPGGTAIEIETEGDDDVVVVQVVSVVSCVVPPPDDGHYHYDYQDPPDDDPNCCCVPPTDTSHGDDCVVVVVVVVVVPPD

pLDDT: mean 89.34, std 13.56, range [43.12, 98.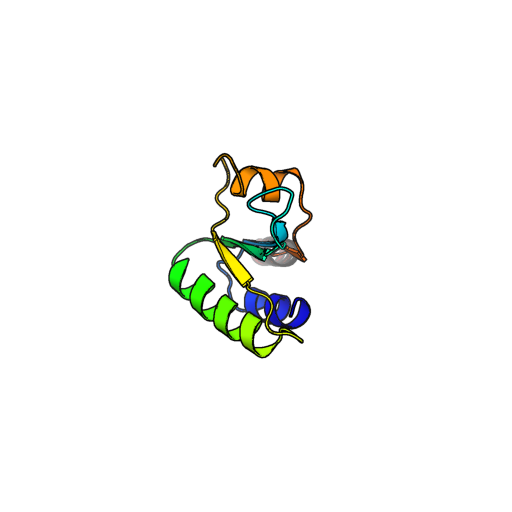56]

Sequence (105 aa):
MVDSLTTLFKTLKTVKRAFLCSIKERADAPANLLIGIEAEGDIEAIIQTTGSVATDTLPGDEPIDICQVVEGEKGISHFMIAHITPFYEKRWGSFLRDFKQNRII

Secondary structure (DSSP, 8-state):
-HHHHHHHHHH-TTEEEEEEEEEESSTTSPEEEEEEEEESS-HHHHHHHHHHHHHHH-SS---EEEEE--TT--THHHHHHHH---SEE---HHHHHHHHHTT--